Protein AF-A0A1C4IUQ1-F1 (afdb_monomer)

Secondary structure (DSSP, 8-state):
-PPTTPPP-TT---B---SSEEEE-SSTT-EEEE-SHHHHHHHHHHHHHHHHHH-TT--HHHHHHHHHHTSBPSSSPBP-HHHHHH--PPPTTS--------SS-------HHHHHHHHHHHHHHHHHHHHHHHHHHHHHHHHHHHHTT-PPPPPPP---

Structure (mmCIF, N/CA/C/O backbone):
data_AF-A0A1C4IUQ1-F1
#
_entry.id   AF-A0A1C4IUQ1-F1
#
loop_
_atom_site.group_PDB
_atom_site.id
_atom_site.type_symbol
_atom_site.label_atom_id
_atom_site.label_alt_id
_atom_site.label_comp_id
_atom_site.label_asym_id
_atom_site.label_entity_id
_atom_site.label_seq_id
_atom_site.pdbx_PDB_ins_code
_atom_site.Cartn_x
_atom_site.Cartn_y
_atom_site.Cartn_z
_atom_site.occupancy
_atom_site.B_iso_or_equiv
_atom_site.auth_seq_id
_atom_site.auth_comp_id
_atom_site.auth_asym_id
_atom_site.auth_atom_id
_atom_site.pdbx_PDB_model_num
ATOM 1 N N . ALA A 1 1 ? -8.962 1.484 -12.744 1.00 53.62 1 ALA A N 1
ATOM 2 C CA . ALA A 1 1 ? -8.993 0.187 -13.449 1.00 53.62 1 ALA A CA 1
ATOM 3 C C . ALA A 1 1 ? -7.579 -0.390 -13.491 1.00 53.62 1 ALA A C 1
ATOM 5 O O . ALA A 1 1 ? -6.633 0.387 -13.595 1.00 53.62 1 ALA A O 1
ATOM 6 N N . ARG A 1 2 ? -7.427 -1.715 -13.350 1.00 55.06 2 ARG A N 1
ATOM 7 C CA . ARG A 1 2 ? -6.126 -2.413 -13.401 1.00 55.06 2 ARG A CA 1
ATOM 8 C C . ARG A 1 2 ? -5.474 -2.226 -14.793 1.00 55.06 2 ARG A C 1
ATOM 10 O O . ARG A 1 2 ? -6.193 -2.359 -15.777 1.00 55.06 2 ARG A O 1
ATOM 17 N N . PRO A 1 3 ? -4.161 -1.932 -14.896 1.00 62.69 3 PRO A N 1
ATOM 18 C CA . PRO A 1 3 ? -3.481 -1.788 -16.187 1.00 62.69 3 PRO A CA 1
ATOM 19 C C . PRO A 1 3 ? -3.476 -3.086 -17.004 1.00 62.69 3 PRO A C 1
ATOM 21 O O . PRO A 1 3 ? -3.292 -4.171 -16.442 1.00 62.69 3 PRO A O 1
ATOM 24 N N . ASP A 1 4 ? -3.588 -2.966 -18.328 1.00 52.50 4 ASP A N 1
ATOM 25 C CA . ASP A 1 4 ? -3.447 -4.095 -19.250 1.00 52.50 4 ASP A CA 1
ATOM 26 C C . ASP A 1 4 ? -2.047 -4.723 -19.125 1.00 52.50 4 ASP A C 1
ATOM 28 O O . ASP A 1 4 ? -1.027 -4.039 -19.232 1.00 52.50 4 ASP A O 1
ATOM 32 N N . GLY A 1 5 ? -1.992 -6.036 -18.879 1.00 56.19 5 GLY A N 1
ATOM 33 C CA . GLY A 1 5 ? -0.741 -6.785 -18.706 1.00 56.19 5 GLY A CA 1
ATOM 34 C C . GLY A 1 5 ? -0.187 -6.826 -17.276 1.00 56.19 5 GLY A C 1
ATOM 35 O O . GLY A 1 5 ? 0.888 -7.387 -17.063 1.00 56.19 5 GLY A O 1
ATOM 36 N N . ALA A 1 6 ? -0.901 -6.278 -16.285 1.00 61.94 6 ALA A N 1
ATOM 37 C CA . ALA A 1 6 ? -0.573 -6.524 -14.883 1.00 61.94 6 ALA A CA 1
ATOM 38 C C . ALA A 1 6 ? -0.690 -8.026 -14.564 1.00 61.94 6 ALA A C 1
ATOM 40 O O . ALA A 1 6 ? -1.650 -8.680 -14.978 1.00 61.94 6 ALA A O 1
ATOM 41 N N . LEU A 1 7 ? 0.281 -8.571 -13.822 1.00 58.62 7 LEU A N 1
ATOM 42 C CA . LEU A 1 7 ? 0.249 -9.973 -13.404 1.00 58.62 7 LEU A CA 1
ATOM 43 C C . LEU A 1 7 ? -1.050 -10.262 -12.628 1.00 58.62 7 LEU A C 1
ATOM 45 O O . LEU A 1 7 ? -1.457 -9.436 -11.805 1.00 58.62 7 LEU A O 1
ATOM 49 N N . PRO A 1 8 ? -1.709 -11.409 -12.866 1.00 60.94 8 PRO A N 1
ATOM 50 C CA . PRO A 1 8 ? -2.849 -11.817 -12.060 1.00 60.94 8 PRO A CA 1
ATOM 51 C C . PRO A 1 8 ? -2.406 -12.001 -10.604 1.00 60.94 8 PRO A C 1
ATOM 53 O O . PRO A 1 8 ? -1.405 -12.655 -10.323 1.00 60.94 8 PRO A O 1
ATOM 56 N N . THR A 1 9 ? -3.160 -11.409 -9.680 1.00 65.00 9 THR A N 1
ATOM 57 C CA . THR A 1 9 ? -2.903 -11.442 -8.233 1.00 65.00 9 THR A CA 1
ATOM 58 C C . THR A 1 9 ? -4.073 -12.120 -7.510 1.00 65.00 9 THR A C 1
ATOM 60 O O . THR A 1 9 ? -4.794 -11.434 -6.784 1.00 65.00 9 THR A O 1
ATOM 63 N N . PRO A 1 10 ? -4.342 -13.417 -7.765 1.00 64.69 10 PRO A N 1
ATOM 64 C CA . PRO A 1 10 ? -5.502 -14.110 -7.197 1.00 64.69 10 PRO A CA 1
ATOM 65 C C . PRO A 1 10 ? -5.465 -14.175 -5.663 1.00 64.69 10 PRO A C 1
ATOM 67 O O . PRO A 1 10 ? -6.521 -14.205 -5.046 1.00 64.69 10 PRO A O 1
ATOM 70 N N . ASP A 1 11 ? -4.271 -14.097 -5.067 1.00 77.38 11 ASP A N 1
ATOM 71 C CA . ASP A 1 11 ? -4.047 -14.231 -3.622 1.00 77.38 11 ASP A CA 1
ATOM 72 C C . ASP A 1 11 ? -3.600 -12.916 -2.954 1.00 77.38 11 ASP A C 1
ATOM 74 O O . ASP A 1 11 ? -2.839 -12.935 -1.987 1.00 77.38 11 ASP A O 1
ATOM 78 N N . ILE A 1 12 ? -3.981 -11.752 -3.499 1.00 82.75 12 ILE A N 1
ATOM 79 C CA . ILE A 1 12 ? -3.650 -10.459 -2.878 1.00 82.75 12 ILE A CA 1
ATOM 80 C C . ILE A 1 12 ? -4.876 -9.841 -2.225 1.00 82.75 12 ILE A C 1
ATOM 82 O O . ILE A 1 12 ? -5.837 -9.473 -2.895 1.00 82.75 12 ILE A O 1
ATOM 86 N N . ASP A 1 13 ? -4.774 -9.659 -0.911 1.00 85.50 13 ASP A N 1
ATOM 87 C CA . ASP A 1 13 ? -5.832 -9.095 -0.073 1.00 85.50 13 ASP A CA 1
ATOM 88 C C . ASP A 1 13 ? -5.892 -7.560 -0.130 1.00 85.50 13 ASP A C 1
ATOM 90 O O . ASP A 1 13 ? -6.929 -6.963 0.163 1.00 85.50 13 ASP A O 1
ATOM 94 N N . LEU A 1 14 ? -4.771 -6.900 -0.457 1.00 87.62 14 LEU A N 1
ATOM 95 C CA . LEU A 1 14 ? -4.632 -5.447 -0.336 1.00 87.62 14 LEU A CA 1
ATOM 96 C C . LEU A 1 14 ? -3.542 -4.866 -1.249 1.00 87.62 14 LEU A C 1
ATOM 98 O O . LEU A 1 14 ? -2.433 -5.394 -1.338 1.00 87.62 14 LEU A O 1
ATOM 102 N N . ALA A 1 15 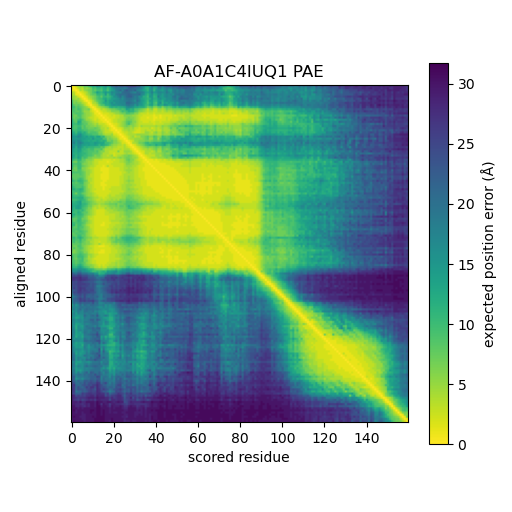? -3.830 -3.725 -1.874 1.00 91.62 15 ALA A N 1
ATOM 103 C CA . ALA A 1 15 ? -2.872 -2.908 -2.614 1.00 91.62 15 ALA A CA 1
ATOM 104 C C . ALA A 1 15 ? -2.385 -1.716 -1.780 1.00 91.62 15 ALA A C 1
ATOM 106 O O . ALA A 1 15 ? -3.146 -1.114 -1.029 1.00 91.62 15 ALA A O 1
ATOM 107 N N . ALA A 1 16 ? -1.129 -1.315 -1.969 1.00 91.62 16 ALA A N 1
ATOM 108 C CA . ALA A 1 16 ? -0.550 -0.127 -1.344 1.00 91.62 16 ALA A CA 1
ATOM 109 C C . ALA A 1 16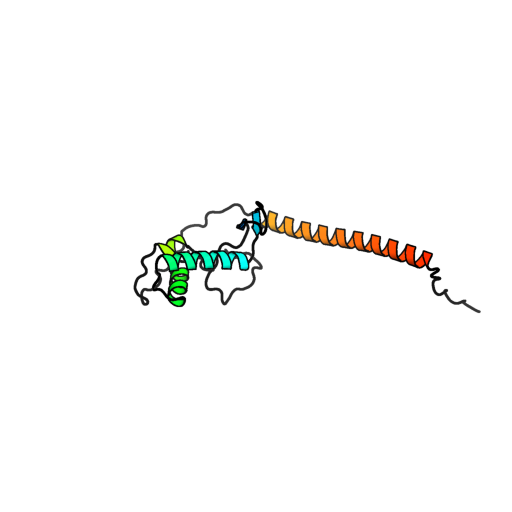 ? 0.305 0.662 -2.353 1.00 91.62 16 ALA A C 1
ATOM 111 O O . ALA A 1 16 ? 0.724 0.097 -3.370 1.00 91.62 16 ALA A O 1
ATOM 112 N N . PRO A 1 17 ? 0.589 1.955 -2.097 1.00 87.69 17 PRO A N 1
ATOM 113 C CA . PRO A 1 17 ? 1.455 2.759 -2.953 1.00 87.69 17 PRO A CA 1
ATOM 114 C C . PRO A 1 17 ? 2.835 2.118 -3.136 1.00 87.69 17 PRO A C 1
ATOM 116 O O . PRO A 1 17 ? 3.598 1.955 -2.186 1.00 87.69 17 PRO A O 1
ATOM 119 N N . GLY A 1 18 ? 3.152 1.763 -4.380 1.00 87.00 18 GLY A N 1
ATOM 120 C CA . GLY A 1 18 ? 4.398 1.087 -4.738 1.00 87.00 18 GLY A CA 1
ATOM 121 C C . GLY A 1 18 ? 5.067 1.644 -5.986 1.00 87.00 18 GLY A C 1
ATOM 122 O O . GLY A 1 18 ? 5.969 1.006 -6.500 1.00 87.00 18 GLY A O 1
ATOM 123 N N . ALA A 1 19 ? 4.649 2.791 -6.517 1.00 83.88 19 ALA A N 1
ATOM 124 C CA . ALA A 1 19 ? 5.263 3.408 -7.693 1.00 83.88 19 ALA A CA 1
ATOM 125 C C . ALA A 1 19 ? 5.574 4.880 -7.415 1.00 83.88 19 ALA A C 1
ATOM 127 O O . ALA A 1 19 ? 4.803 5.549 -6.730 1.00 83.88 19 ALA A O 1
ATOM 128 N N . GLY A 1 20 ? 6.709 5.367 -7.929 1.00 79.06 20 GLY A N 1
ATOM 129 C CA . GLY A 1 20 ? 7.121 6.766 -7.776 1.00 79.06 20 GLY A CA 1
ATOM 130 C C . GLY A 1 20 ? 7.328 7.202 -6.323 1.00 79.06 20 GLY A C 1
ATOM 131 O O . GLY A 1 20 ? 7.179 8.381 -6.010 1.00 79.06 20 GLY A O 1
ATOM 132 N N . VAL A 1 21 ? 7.638 6.267 -5.422 1.00 81.50 21 VAL A N 1
ATOM 133 C CA . VAL A 1 21 ? 7.775 6.563 -3.995 1.00 81.50 21 VAL A CA 1
ATOM 134 C C . VAL A 1 21 ? 9.150 7.151 -3.732 1.00 81.50 21 VAL 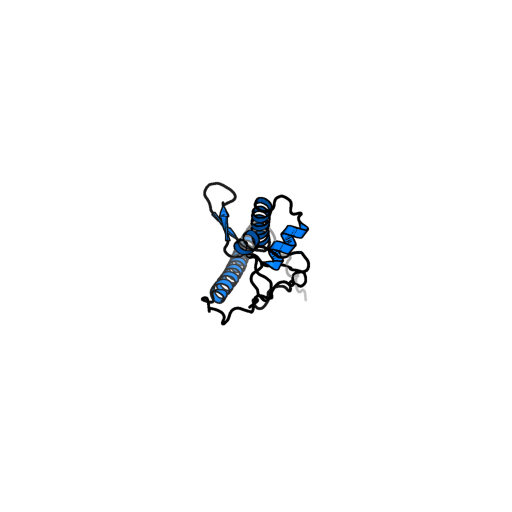A C 1
ATOM 136 O O . VAL A 1 21 ? 10.167 6.608 -4.169 1.00 81.50 21 VAL A O 1
ATOM 139 N N . VAL A 1 22 ? 9.171 8.250 -2.982 1.00 85.88 22 VAL A N 1
ATOM 140 C CA . VAL A 1 22 ? 10.395 8.922 -2.551 1.00 85.88 22 VAL A CA 1
ATOM 141 C C . VAL A 1 22 ? 10.699 8.539 -1.107 1.00 85.88 22 VAL A C 1
ATOM 143 O O . VAL A 1 22 ? 9.858 8.691 -0.225 1.00 85.88 22 VAL A O 1
ATOM 146 N N . SER A 1 23 ? 11.911 8.049 -0.863 1.00 81.69 23 SER A N 1
ATOM 147 C CA . SER A 1 23 ? 12.413 7.674 0.461 1.00 81.69 23 SER A CA 1
ATOM 148 C C . SER A 1 23 ? 13.823 8.226 0.696 1.00 81.69 23 SER A C 1
ATOM 150 O O . SER A 1 23 ? 14.443 8.806 -0.199 1.00 81.69 23 SER A O 1
ATOM 152 N N . GLY A 1 24 ? 14.349 8.055 1.908 1.00 83.44 24 GLY A N 1
ATOM 153 C CA . GLY A 1 24 ? 15.755 8.310 2.205 1.00 83.44 24 GLY A CA 1
ATOM 154 C C . GLY A 1 24 ? 16.657 7.387 1.385 1.00 83.44 24 GLY A C 1
ATOM 155 O O . GLY A 1 24 ? 16.432 6.179 1.310 1.00 83.44 24 GLY A O 1
ATOM 156 N N . GLY A 1 25 ? 17.675 7.958 0.744 1.00 79.62 25 GLY A N 1
ATOM 157 C CA . GLY A 1 25 ? 18.701 7.187 0.056 1.00 79.62 25 GLY A CA 1
ATOM 158 C C . GLY A 1 25 ? 19.509 6.335 1.044 1.00 79.62 25 GLY A C 1
ATOM 159 O O . GLY A 1 25 ? 19.647 6.704 2.210 1.00 79.62 25 GLY A O 1
ATOM 160 N N . PRO A 1 26 ? 20.101 5.215 0.597 1.00 75.06 26 PRO A N 1
ATOM 161 C CA . PRO A 1 26 ? 20.822 4.289 1.476 1.00 75.06 26 PRO A CA 1
ATOM 162 C C . PRO A 1 26 ? 22.046 4.914 2.164 1.00 75.06 26 PRO A C 1
ATOM 164 O O . PRO A 1 26 ? 22.540 4.373 3.152 1.00 75.06 26 PRO A O 1
ATOM 167 N N . ARG A 1 27 ? 22.571 6.030 1.639 1.00 76.06 27 ARG A N 1
ATOM 168 C CA . ARG A 1 27 ? 23.704 6.771 2.204 1.00 76.06 27 ARG A CA 1
ATOM 169 C C . ARG A 1 27 ? 23.546 8.279 1.997 1.00 76.06 27 ARG A C 1
ATOM 171 O O . ARG A 1 27 ? 23.074 8.728 0.954 1.00 76.06 27 ARG A O 1
ATOM 178 N N . GLY A 1 28 ? 24.048 9.053 2.960 1.00 81.94 28 GLY A N 1
ATOM 179 C CA . GLY A 1 28 ? 24.159 10.509 2.861 1.00 81.94 28 GLY A CA 1
ATOM 180 C C . GLY A 1 28 ? 22.812 11.235 2.913 1.00 81.94 28 GLY A C 1
ATOM 181 O O . GLY A 1 28 ? 21.908 10.836 3.638 1.00 81.94 28 GLY A O 1
ATOM 182 N N . LYS A 1 29 ? 22.705 12.340 2.169 1.00 83.31 29 LYS A N 1
ATOM 183 C CA . LYS A 1 29 ? 21.505 13.196 2.087 1.00 83.31 29 LYS A CA 1
ATOM 184 C C . LYS A 1 29 ? 20.674 12.945 0.820 1.00 83.31 29 LYS A C 1
ATOM 186 O O . LYS A 1 29 ? 19.832 13.762 0.474 1.00 83.31 29 LYS A O 1
ATOM 191 N N . GLY A 1 30 ? 20.958 11.862 0.095 1.00 83.81 30 GLY A N 1
ATOM 192 C CA . GLY A 1 30 ? 20.261 11.536 -1.148 1.00 83.81 30 GLY A CA 1
ATOM 193 C C . GLY A 1 30 ? 18.840 11.029 -0.908 1.00 83.81 30 GLY A C 1
ATOM 194 O O . GLY A 1 30 ? 18.516 10.557 0.182 1.00 83.81 30 GLY A O 1
ATOM 195 N N . HIS A 1 31 ? 18.021 11.075 -1.957 1.00 83.44 31 HIS A N 1
ATOM 196 C CA . HIS A 1 31 ? 16.689 10.476 -1.983 1.00 83.44 31 HIS A CA 1
ATOM 197 C C . HIS A 1 31 ? 16.67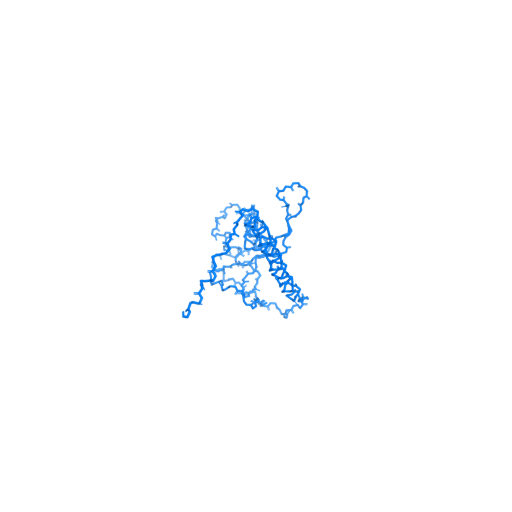1 9.265 -2.912 1.00 83.44 31 HIS A C 1
ATOM 199 O O . HIS A 1 31 ? 17.306 9.258 -3.965 1.00 83.44 31 HIS A O 1
ATOM 205 N N . TYR A 1 32 ? 15.942 8.234 -2.509 1.00 79.12 32 TYR A N 1
ATOM 206 C CA . TYR A 1 32 ? 15.637 7.078 -3.331 1.00 79.12 32 TYR A CA 1
ATOM 207 C C . TYR A 1 32 ? 14.271 7.293 -3.976 1.00 79.12 32 TYR A C 1
ATOM 209 O O . TYR A 1 32 ? 13.288 7.455 -3.259 1.00 79.12 32 TYR A O 1
ATOM 217 N N . LEU A 1 33 ? 14.217 7.298 -5.308 1.00 83.50 33 LEU A N 1
ATOM 218 C CA . LEU A 1 33 ? 12.966 7.198 -6.053 1.00 83.50 33 LEU A CA 1
ATOM 219 C C . LEU A 1 33 ? 12.838 5.756 -6.532 1.00 83.50 33 LEU A C 1
ATOM 221 O O . LEU A 1 33 ? 13.658 5.281 -7.318 1.00 83.50 33 LEU A O 1
ATOM 225 N N . GLY A 1 34 ? 11.850 5.051 -5.999 1.00 78.12 34 GLY A N 1
ATOM 226 C CA . GLY A 1 34 ? 11.706 3.620 -6.199 1.00 78.12 34 GLY A CA 1
ATOM 227 C C . GLY A 1 34 ? 10.275 3.180 -6.415 1.00 78.12 34 GLY A C 1
ATOM 228 O O . GLY A 1 34 ? 9.314 3.933 -6.243 1.00 78.12 34 GLY A O 1
ATOM 229 N N . GLY A 1 35 ? 10.148 1.915 -6.784 1.00 85.31 35 GLY A N 1
ATOM 230 C CA . GLY A 1 35 ? 8.863 1.264 -6.915 1.00 85.31 35 GLY A CA 1
ATOM 231 C C . GLY A 1 35 ? 8.980 -0.251 -6.853 1.00 85.31 35 GLY A C 1
ATOM 232 O O . GLY A 1 35 ? 10.070 -0.806 -6.723 1.00 85.31 35 GLY A O 1
ATOM 233 N N . GLY A 1 36 ? 7.835 -0.911 -6.945 1.00 85.94 36 GLY A N 1
ATOM 234 C CA . GLY A 1 36 ? 7.674 -2.349 -6.845 1.00 85.94 36 GLY A CA 1
ATOM 235 C C . GLY A 1 36 ? 7.027 -2.798 -5.538 1.00 85.94 36 GLY A C 1
ATOM 236 O O . GLY A 1 36 ? 6.749 -2.017 -4.624 1.00 85.94 36 GLY A O 1
ATOM 237 N N . VAL A 1 37 ? 6.813 -4.111 -5.460 1.00 88.06 37 VAL A N 1
ATOM 238 C CA . VAL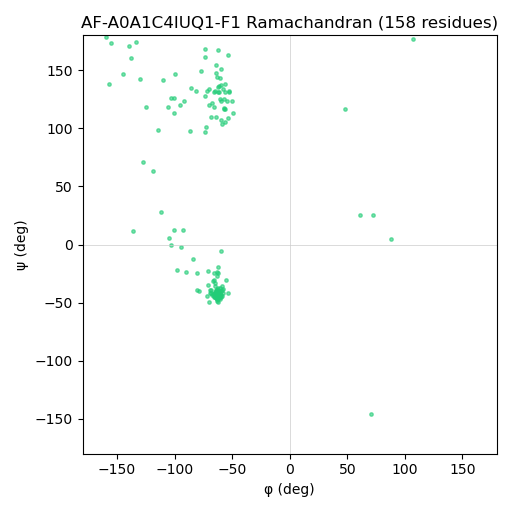 A 1 37 ? 6.117 -4.771 -4.348 1.00 88.06 37 VAL A CA 1
ATOM 239 C C . VAL A 1 37 ? 6.796 -4.532 -3.003 1.00 88.06 37 VAL A C 1
ATOM 241 O O . VAL A 1 37 ? 6.107 -4.311 -2.023 1.00 88.06 37 VAL A O 1
ATOM 244 N N . ALA A 1 38 ? 8.130 -4.471 -2.952 1.00 88.44 38 ALA A N 1
ATOM 245 C CA . ALA A 1 38 ? 8.859 -4.222 -1.708 1.00 88.44 38 ALA A CA 1
ATOM 246 C C . ALA A 1 38 ? 8.506 -2.861 -1.082 1.00 88.44 38 ALA A C 1
ATOM 248 O O . ALA A 1 38 ? 8.383 -2.748 0.136 1.00 88.44 38 ALA A O 1
ATOM 249 N N . VAL A 1 39 ? 8.304 -1.838 -1.917 1.00 90.12 39 VAL A N 1
ATOM 250 C CA . VAL A 1 39 ? 7.918 -0.494 -1.474 1.00 90.12 39 VAL A CA 1
ATOM 251 C C . VAL A 1 39 ? 6.470 -0.485 -0.984 1.00 90.12 39 VAL A C 1
ATOM 253 O O . VAL A 1 39 ? 6.196 0.049 0.090 1.00 90.12 39 VAL A O 1
ATOM 256 N N . ALA A 1 40 ? 5.564 -1.138 -1.718 1.00 91.56 40 ALA A N 1
ATOM 257 C CA . ALA A 1 40 ? 4.174 -1.305 -1.296 1.00 91.56 40 ALA A CA 1
ATOM 258 C C . ALA A 1 40 ? 4.073 -2.061 0.043 1.00 91.56 40 ALA A C 1
ATOM 260 O O . ALA A 1 40 ? 3.362 -1.628 0.949 1.00 91.56 40 ALA A O 1
ATOM 261 N N . THR A 1 41 ? 4.846 -3.138 0.211 1.00 92.75 41 THR A N 1
ATOM 262 C CA . THR A 1 41 ? 4.927 -3.903 1.462 1.00 92.75 41 THR A CA 1
ATOM 263 C C . THR A 1 41 ? 5.474 -3.055 2.606 1.00 92.75 41 THR A C 1
ATOM 265 O O . THR A 1 41 ? 4.938 -3.112 3.709 1.00 92.75 41 THR A O 1
ATOM 268 N N . ALA A 1 42 ? 6.503 -2.235 2.364 1.00 92.38 42 ALA A N 1
ATOM 269 C CA . ALA A 1 42 ? 7.036 -1.327 3.379 1.00 92.38 42 ALA A CA 1
ATOM 270 C C . ALA A 1 42 ? 5.989 -0.294 3.828 1.00 92.38 42 ALA A C 1
ATOM 272 O O . ALA A 1 42 ? 5.850 -0.041 5.025 1.00 92.38 42 ALA A O 1
ATOM 273 N N . TYR A 1 43 ? 5.212 0.256 2.891 1.00 93.62 43 TYR A N 1
ATOM 274 C CA . TYR A 1 43 ? 4.114 1.168 3.209 1.00 93.62 43 TYR A CA 1
ATOM 275 C C . TYR A 1 43 ? 3.025 0.473 4.045 1.00 93.62 43 TYR A C 1
ATOM 277 O O . TYR A 1 43 ? 2.614 0.995 5.082 1.00 93.62 43 TYR A O 1
ATOM 285 N N . ALA A 1 44 ? 2.609 -0.736 3.654 1.00 95.31 44 ALA A N 1
ATOM 286 C CA . ALA A 1 44 ? 1.634 -1.527 4.406 1.00 95.31 44 ALA A CA 1
ATOM 287 C C . ALA A 1 44 ? 2.129 -1.892 5.816 1.00 95.31 44 ALA A C 1
ATOM 289 O O . ALA A 1 44 ? 1.371 -1.793 6.780 1.00 95.31 44 ALA A O 1
ATOM 290 N N . ALA A 1 45 ? 3.411 -2.238 5.964 1.00 95.56 45 ALA A N 1
ATOM 291 C CA . ALA A 1 45 ? 4.028 -2.495 7.263 1.00 95.56 45 ALA A CA 1
ATOM 292 C C . ALA A 1 45 ? 4.035 -1.242 8.158 1.00 95.56 45 ALA A C 1
ATOM 294 O O . ALA A 1 45 ? 3.759 -1.339 9.353 1.00 95.56 45 ALA A O 1
ATOM 295 N N . GLY A 1 46 ? 4.292 -0.061 7.585 1.00 95.25 46 GLY A N 1
ATOM 296 C CA . GLY A 1 46 ? 4.194 1.215 8.298 1.00 95.25 46 GLY A CA 1
ATOM 297 C C . GLY A 1 46 ? 2.773 1.510 8.787 1.00 95.25 46 GLY A C 1
ATOM 298 O O . GLY A 1 46 ? 2.585 1.887 9.943 1.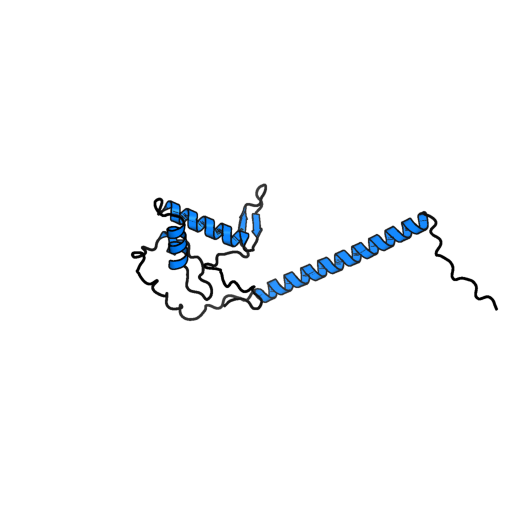00 95.25 46 GLY A O 1
ATOM 299 N N . ALA A 1 47 ? 1.763 1.268 7.947 1.00 96.75 47 ALA A N 1
ATOM 300 C CA . ALA A 1 47 ? 0.361 1.408 8.340 1.00 96.75 47 ALA A CA 1
ATOM 301 C C . ALA A 1 47 ? -0.026 0.417 9.453 1.00 96.75 47 ALA A C 1
ATOM 303 O O . ALA A 1 47 ? -0.641 0.812 10.442 1.00 96.75 47 ALA A O 1
ATOM 304 N N . ALA A 1 48 ? 0.396 -0.847 9.349 1.00 97.06 48 ALA A N 1
ATOM 305 C CA . ALA A 1 48 ? 0.189 -1.852 10.392 1.00 97.06 48 ALA A CA 1
ATOM 306 C C . ALA A 1 48 ? 0.834 -1.439 11.727 1.00 97.06 48 ALA A C 1
ATOM 308 O O . ALA A 1 48 ? 0.232 -1.614 12.787 1.00 97.06 48 ALA A O 1
ATOM 309 N N . ALA A 1 49 ? 2.035 -0.854 11.687 1.00 97.06 49 ALA A N 1
ATOM 310 C CA . ALA A 1 49 ? 2.707 -0.332 12.873 1.00 97.06 49 ALA A CA 1
ATOM 311 C C . ALA A 1 49 ? 1.940 0.842 13.504 1.00 97.06 49 ALA A C 1
ATOM 313 O O . ALA A 1 49 ? 1.793 0.877 14.724 1.00 97.06 49 ALA A O 1
ATOM 314 N N . ALA A 1 50 ? 1.406 1.762 12.694 1.00 96.94 50 ALA A N 1
ATOM 315 C CA . ALA A 1 50 ? 0.578 2.867 13.180 1.00 96.94 50 ALA A CA 1
ATOM 316 C C . ALA A 1 50 ? -0.722 2.369 13.834 1.00 96.94 50 ALA A C 1
ATOM 318 O O . ALA A 1 50 ? -1.080 2.826 14.916 1.00 96.94 50 ALA A O 1
ATOM 319 N N . VAL A 1 51 ? -1.385 1.380 13.228 1.00 96.19 51 VAL A N 1
ATOM 320 C CA . VAL A 1 51 ? -2.570 0.728 13.807 1.00 96.19 51 VAL A CA 1
ATOM 321 C C . VAL A 1 51 ? -2.232 0.038 15.126 1.00 96.19 51 VAL A C 1
ATOM 323 O O . VAL A 1 51 ? -2.961 0.192 16.099 1.00 96.19 51 VAL A O 1
ATOM 326 N N . ARG A 1 52 ? -1.111 -0.687 15.196 1.00 95.94 52 ARG A N 1
ATOM 327 C CA . ARG A 1 52 ? -0.672 -1.340 16.436 1.00 95.94 52 ARG A CA 1
ATOM 328 C C . ARG A 1 52 ? -0.325 -0.335 17.533 1.00 95.94 52 ARG A C 1
ATOM 330 O O . ARG A 1 52 ? -0.540 -0.620 18.703 1.00 95.94 52 ARG A O 1
ATOM 337 N N . ALA A 1 53 ? 0.200 0.835 17.175 1.00 96.38 53 ALA A N 1
ATOM 338 C CA . ALA A 1 53 ? 0.465 1.897 18.139 1.00 96.38 53 ALA A CA 1
ATOM 339 C C . ALA A 1 53 ? -0.829 2.460 18.754 1.00 96.38 53 ALA A C 1
ATOM 341 O O . ALA A 1 53 ? -0.813 2.872 19.911 1.00 96.38 53 ALA A O 1
ATOM 342 N N . THR A 1 54 ? -1.942 2.457 18.012 1.00 94.94 54 THR A N 1
ATOM 343 C CA . THR A 1 54 ? -3.253 2.895 18.521 1.00 94.94 54 THR A CA 1
ATOM 344 C C . THR A 1 54 ? -4.078 1.769 19.147 1.00 94.94 54 THR A C 1
ATOM 346 O O . THR A 1 54 ? -4.914 2.042 20.002 1.00 94.94 54 THR A O 1
ATOM 349 N N . HIS A 1 55 ? -3.815 0.516 18.772 1.00 91.81 55 HIS A N 1
ATOM 350 C CA . HIS A 1 55 ? -4.478 -0.690 19.272 1.00 91.81 55 HIS A CA 1
ATOM 351 C C . HIS A 1 55 ? -3.424 -1.703 19.765 1.00 91.81 55 HIS A C 1
ATOM 353 O O . HIS A 1 55 ? -3.180 -2.714 19.103 1.00 91.81 55 HIS A O 1
ATOM 359 N N . PRO A 1 56 ? -2.746 -1.441 20.899 1.00 93.94 56 PRO A N 1
ATOM 360 C CA . PRO A 1 56 ? -1.595 -2.236 21.340 1.00 93.94 56 PRO A CA 1
ATOM 361 C C . PRO A 1 56 ? -1.940 -3.687 21.703 1.00 93.94 56 PRO A C 1
ATOM 363 O O . PRO A 1 56 ? -1.070 -4.555 21.604 1.00 93.94 56 PRO A O 1
ATOM 366 N N . ASP A 1 57 ? -3.196 -3.943 22.075 1.00 93.25 57 ASP A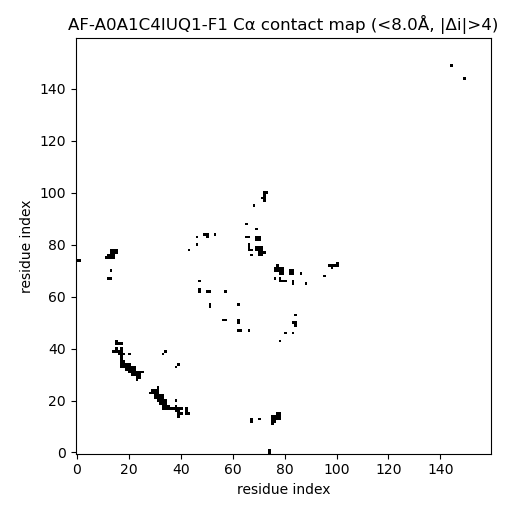 N 1
ATOM 367 C CA . ASP A 1 57 ? -3.698 -5.265 22.464 1.00 93.25 57 ASP A CA 1
ATOM 368 C C . ASP A 1 57 ? -4.120 -6.130 21.261 1.00 93.25 57 ASP A C 1
ATOM 370 O O . ASP A 1 57 ? -4.321 -7.340 21.399 1.00 93.25 57 ASP A O 1
ATOM 374 N N . ASP A 1 58 ? -4.236 -5.540 20.065 1.00 92.00 58 ASP A N 1
ATOM 375 C CA . ASP A 1 58 ? -4.621 -6.269 18.858 1.00 92.00 58 ASP A CA 1
ATOM 376 C C . ASP A 1 58 ? -3.467 -7.153 18.352 1.00 92.00 58 ASP A C 1
ATOM 378 O O . ASP A 1 58 ? -2.342 -6.711 18.095 1.00 92.00 58 ASP A O 1
ATOM 382 N N . GLY A 1 59 ? -3.766 -8.437 18.140 1.00 92.62 59 GLY A N 1
ATOM 383 C CA . GLY A 1 59 ? -2.863 -9.369 17.468 1.00 92.62 59 GLY A CA 1
ATOM 384 C C . GLY A 1 59 ? -2.778 -9.131 15.954 1.00 92.62 59 GLY A C 1
ATOM 385 O O . GLY A 1 59 ? -3.617 -8.458 15.356 1.00 92.62 59 GLY A O 1
ATOM 386 N N . ALA A 1 60 ? -1.801 -9.764 15.295 1.00 93.75 60 ALA A N 1
ATOM 387 C CA . ALA A 1 60 ? -1.556 -9.591 13.857 1.00 93.75 60 ALA A CA 1
ATOM 388 C C . ALA A 1 60 ? -2.804 -9.835 12.984 1.00 93.75 60 ALA A C 1
ATOM 390 O O . ALA A 1 60 ? -3.087 -9.050 12.086 1.00 93.75 60 ALA A O 1
ATOM 391 N N . ALA A 1 61 ? -3.597 -10.870 13.284 1.00 93.12 61 ALA A N 1
ATOM 392 C CA . ALA A 1 61 ? -4.823 -11.168 12.540 1.00 93.12 61 ALA A CA 1
ATOM 393 C C . ALA A 1 61 ? -5.893 -10.067 12.675 1.00 93.12 61 ALA A C 1
ATOM 395 O O . ALA A 1 61 ? -6.606 -9.773 11.716 1.00 93.12 61 ALA A O 1
ATOM 396 N N . ALA A 1 62 ? -5.998 -9.435 13.849 1.00 92.88 62 ALA A N 1
ATOM 397 C CA . ALA A 1 62 ? -6.917 -8.322 14.067 1.00 92.88 62 ALA A CA 1
ATOM 398 C C . ALA A 1 62 ? -6.468 -7.074 13.295 1.00 92.88 62 ALA A C 1
ATOM 400 O O . ALA A 1 62 ? -7.301 -6.421 12.666 1.00 92.88 62 ALA A O 1
ATOM 401 N N . ILE A 1 63 ? -5.157 -6.811 13.255 1.00 94.69 63 ILE A N 1
ATOM 402 C CA . ILE A 1 63 ? -4.568 -5.725 12.462 1.00 94.69 63 ILE A CA 1
ATOM 403 C C . ILE A 1 63 ? -4.815 -5.956 10.967 1.00 94.69 63 ILE A C 1
ATOM 405 O O . ILE A 1 63 ? -5.313 -5.058 10.294 1.00 94.69 63 ILE A O 1
ATOM 409 N N . THR A 1 64 ? -4.548 -7.156 10.442 1.00 93.44 64 THR A N 1
ATOM 410 C CA . THR A 1 64 ? -4.806 -7.481 9.027 1.00 93.44 64 THR A CA 1
ATOM 411 C C . THR A 1 64 ? -6.280 -7.311 8.667 1.00 93.44 64 THR A C 1
ATOM 413 O O . THR A 1 64 ? -6.602 -6.701 7.647 1.00 93.44 64 THR A O 1
ATOM 416 N N . ARG A 1 65 ? -7.193 -7.789 9.524 1.00 92.06 65 ARG A N 1
ATOM 417 C CA . ARG A 1 65 ? -8.639 -7.605 9.333 1.00 92.06 65 ARG A CA 1
ATOM 418 C C . ARG A 1 65 ? -9.016 -6.127 9.315 1.00 92.06 65 ARG A C 1
ATOM 420 O O . ARG A 1 65 ? -9.815 -5.717 8.487 1.00 92.06 65 ARG A O 1
ATOM 427 N N . ARG A 1 66 ? -8.448 -5.322 10.213 1.00 93.00 66 ARG A N 1
ATOM 428 C CA . ARG A 1 66 ? -8.694 -3.879 10.260 1.00 93.00 66 ARG A CA 1
ATOM 429 C C . ARG A 1 66 ? -8.217 -3.200 8.976 1.00 93.00 66 ARG A C 1
ATOM 431 O O . ARG A 1 66 ? -9.013 -2.515 8.355 1.00 93.00 66 ARG A O 1
ATOM 438 N N . LEU A 1 67 ? -6.985 -3.460 8.529 1.00 94.25 67 LEU A N 1
ATOM 439 C CA . LEU A 1 67 ? -6.434 -2.874 7.297 1.00 94.25 67 LEU A CA 1
ATOM 440 C C . LEU A 1 67 ? -7.260 -3.213 6.047 1.00 94.25 67 LEU A C 1
ATOM 442 O O . LEU A 1 67 ? -7.430 -2.364 5.178 1.00 94.25 67 LEU A O 1
ATOM 446 N N . THR A 1 68 ? -7.762 -4.446 5.953 1.00 92.69 68 THR A N 1
ATOM 447 C CA . THR A 1 68 ? -8.561 -4.908 4.806 1.00 92.69 68 THR A CA 1
ATOM 448 C C . THR A 1 68 ? -10.005 -4.415 4.867 1.00 92.69 68 THR A C 1
ATOM 450 O O . THR A 1 68 ? -10.543 -3.984 3.852 1.00 92.69 68 THR A O 1
ATOM 453 N N . ALA A 1 69 ? -10.626 -4.404 6.048 1.00 91.69 69 ALA A N 1
ATOM 454 C CA . ALA A 1 69 ? -12.008 -3.957 6.223 1.00 91.69 69 ALA A CA 1
ATOM 455 C C . ALA A 1 69 ? -12.190 -2.439 6.063 1.00 91.69 69 ALA A C 1
ATOM 457 O O . ALA A 1 69 ? -13.297 -1.987 5.785 1.00 91.69 69 ALA A O 1
ATOM 458 N N . THR A 1 70 ? -11.126 -1.655 6.245 1.00 92.56 70 THR A N 1
ATOM 459 C CA . THR A 1 70 ? -11.150 -0.188 6.114 1.00 92.56 70 THR A CA 1
ATOM 460 C C . THR A 1 70 ? -10.502 0.294 4.824 1.00 92.56 70 THR A C 1
ATOM 462 O O . THR A 1 70 ? -10.282 1.492 4.666 1.00 92.56 70 THR A O 1
ATOM 465 N N . ALA A 1 71 ? -10.117 -0.625 3.940 1.00 91.94 71 ALA A N 1
ATOM 466 C CA . ALA A 1 71 ? -9.514 -0.290 2.665 1.00 91.94 71 ALA A CA 1
ATOM 467 C C . ALA A 1 71 ? -10.507 0.473 1.781 1.00 91.94 71 ALA A C 1
ATOM 469 O O . ALA A 1 71 ? -11.715 0.231 1.805 1.00 91.94 71 ALA A O 1
ATOM 470 N N . TYR A 1 72 ? -9.980 1.370 0.956 1.00 86.25 72 TYR A N 1
ATOM 471 C CA . TYR A 1 72 ? -10.776 2.055 -0.043 1.00 86.25 72 TYR A CA 1
ATOM 472 C C . TYR A 1 72 ? -11.292 1.045 -1.088 1.00 86.25 72 TYR A C 1
ATOM 474 O O . TYR A 1 72 ? -10.503 0.232 -1.594 1.00 86.25 72 TYR A O 1
ATOM 482 N N . PRO A 1 73 ? -12.595 1.073 -1.429 1.00 83.25 73 PRO A N 1
ATOM 483 C CA . PRO A 1 73 ? -13.196 0.115 -2.350 1.00 83.25 73 PRO A CA 1
ATOM 484 C C . PRO A 1 73 ? -12.652 0.295 -3.775 1.00 83.25 73 PRO A C 1
ATOM 486 O O . PRO A 1 73 ? -12.791 1.348 -4.396 1.00 83.25 73 PRO A O 1
ATOM 489 N N . ALA A 1 74 ? -12.066 -0.765 -4.322 1.00 80.19 74 ALA A N 1
ATOM 490 C CA . ALA A 1 74 ? -11.600 -0.856 -5.704 1.00 80.19 74 ALA A CA 1
ATOM 491 C C . ALA A 1 74 ? -11.568 -2.333 -6.142 1.00 80.19 74 ALA A C 1
ATOM 493 O O . ALA A 1 74 ? -11.781 -3.221 -5.319 1.00 80.19 74 ALA A O 1
ATOM 494 N N . ASP A 1 75 ? -11.287 -2.609 -7.423 1.00 78.06 75 ASP A N 1
ATOM 495 C CA . ASP A 1 75 ? -11.174 -3.990 -7.941 1.00 78.06 75 ASP A CA 1
ATOM 496 C C . ASP A 1 75 ? -10.143 -4.831 -7.163 1.00 78.06 75 ASP A C 1
ATOM 498 O O . ASP A 1 75 ? -10.275 -6.047 -7.052 1.00 78.06 75 ASP A O 1
ATOM 502 N N . LEU A 1 76 ? -9.111 -4.170 -6.633 1.00 83.06 76 LEU A N 1
ATOM 503 C CA . LEU A 1 76 ? -8.219 -4.676 -5.597 1.00 83.06 76 LEU A CA 1
ATOM 504 C C . LEU A 1 76 ? -8.258 -3.645 -4.456 1.00 83.06 76 LEU A C 1
ATOM 506 O O . LEU A 1 76 ? -7.897 -2.496 -4.728 1.00 83.06 76 LEU A O 1
ATOM 510 N N . PRO A 1 77 ? -8.706 -3.996 -3.234 1.00 87.50 77 PRO A N 1
ATOM 511 C CA . PRO A 1 77 ? -8.857 -3.034 -2.144 1.00 87.50 77 PRO A CA 1
ATOM 512 C C . PRO A 1 77 ? -7.572 -2.237 -1.916 1.00 87.50 77 PRO A C 1
ATOM 514 O O . PRO A 1 77 ? -6.484 -2.814 -1.870 1.00 87.50 77 PRO A O 1
ATOM 517 N N . GLN A 1 78 ? -7.679 -0.913 -1.803 1.00 90.50 78 GLN A N 1
ATOM 518 C CA . GLN A 1 78 ? -6.515 -0.041 -1.659 1.00 90.50 78 GLN A CA 1
ATOM 519 C C . GLN A 1 78 ? -6.370 0.403 -0.205 1.00 90.50 78 GLN A C 1
ATOM 521 O O . GLN A 1 78 ? -7.304 0.932 0.388 1.00 90.50 78 GLN A O 1
ATOM 526 N N . LEU A 1 79 ? -5.194 0.185 0.376 1.00 93.31 79 LEU A N 1
ATOM 527 C CA . LEU A 1 79 ? -4.893 0.526 1.759 1.00 93.31 79 LEU A CA 1
ATOM 528 C C . LEU A 1 79 ? -5.193 2.002 2.051 1.00 93.31 79 LEU A C 1
ATOM 530 O O . LEU A 1 79 ? -4.600 2.895 1.444 1.00 93.31 79 LEU A O 1
ATOM 534 N N . ASP A 1 80 ? -6.043 2.227 3.050 1.00 93.94 80 ASP A N 1
ATOM 535 C CA . ASP A 1 80 ? -6.313 3.532 3.645 1.00 93.94 80 ASP A CA 1
ATOM 536 C C . ASP A 1 80 ? -5.830 3.521 5.102 1.00 93.94 80 ASP A C 1
ATOM 538 O O . ASP A 1 80 ? -6.486 2.999 6.007 1.00 93.94 80 ASP A O 1
ATOM 542 N N . ALA A 1 81 ? -4.634 4.071 5.327 1.00 93.44 81 ALA A N 1
ATOM 543 C CA . ALA A 1 81 ? -4.027 4.125 6.655 1.00 93.44 81 ALA A CA 1
ATOM 544 C C . ALA A 1 81 ? -4.806 5.035 7.618 1.00 93.44 81 ALA A C 1
ATOM 546 O O . ALA A 1 81 ? -4.838 4.775 8.820 1.00 93.44 81 ALA A O 1
ATOM 547 N N . TYR A 1 82 ? -5.444 6.089 7.101 1.00 92.50 82 TYR A N 1
ATOM 548 C CA . TYR A 1 82 ? -6.230 7.004 7.917 1.00 92.50 82 TYR A CA 1
ATOM 549 C C . TYR A 1 82 ? -7.498 6.309 8.410 1.00 92.50 82 TYR A C 1
ATOM 551 O O . TYR A 1 82 ? -7.758 6.293 9.616 1.00 92.50 82 TYR A O 1
ATOM 559 N N . ALA A 1 83 ? -8.244 5.669 7.506 1.00 91.19 83 ALA A N 1
ATOM 560 C CA . ALA A 1 83 ? -9.420 4.891 7.869 1.00 91.19 83 ALA A CA 1
ATOM 561 C C . ALA A 1 83 ? -9.049 3.734 8.806 1.00 91.19 83 ALA A C 1
ATOM 563 O O . ALA A 1 83 ? -9.711 3.544 9.823 1.00 91.19 83 ALA A O 1
ATOM 564 N N . ALA A 1 84 ? -7.950 3.016 8.555 1.00 93.44 84 ALA A N 1
ATOM 565 C CA . ALA A 1 84 ? -7.517 1.917 9.421 1.00 93.44 84 ALA A CA 1
ATOM 566 C C . ALA A 1 84 ? -7.281 2.347 10.876 1.00 93.44 84 ALA A C 1
ATOM 568 O O . ALA A 1 84 ? -7.615 1.609 11.805 1.00 93.44 84 ALA A O 1
ATOM 569 N N . VAL A 1 85 ? -6.727 3.545 11.078 1.00 94.06 85 VAL A N 1
ATOM 570 C CA . VAL A 1 85 ? -6.434 4.088 12.410 1.00 94.06 85 VAL A CA 1
ATOM 571 C C . VAL A 1 85 ? -7.669 4.693 13.079 1.00 94.06 85 VAL A C 1
ATOM 573 O O . VAL A 1 85 ? -7.826 4.550 14.288 1.00 94.06 85 VAL A O 1
ATOM 576 N N . THR A 1 86 ? -8.524 5.382 12.323 1.00 91.94 86 THR A N 1
ATOM 577 C CA . THR A 1 86 ? -9.591 6.232 12.886 1.00 91.94 86 THR A CA 1
ATOM 578 C C . THR A 1 86 ? -10.959 5.564 12.937 1.00 91.94 86 THR A C 1
ATOM 580 O O . THR A 1 86 ? -11.810 5.973 13.728 1.00 91.94 86 THR A O 1
ATOM 583 N N . THR A 1 87 ? -11.197 4.539 12.117 1.00 89.25 87 THR A N 1
ATOM 584 C CA . THR A 1 87 ? -12.498 3.869 12.082 1.00 89.25 87 THR A CA 1
ATOM 585 C C . THR A 1 87 ? -12.729 3.034 13.336 1.00 89.25 87 THR A C 1
ATOM 587 O O . THR A 1 87 ? -11.912 2.209 13.764 1.00 89.25 87 THR A O 1
ATOM 590 N N . VAL A 1 88 ? -13.915 3.211 13.907 1.00 84.06 88 VAL A N 1
ATOM 591 C CA . VAL A 1 88 ? -14.435 2.337 14.952 1.00 84.06 88 VAL A CA 1
ATOM 592 C C . VAL A 1 88 ? -15.132 1.173 14.256 1.00 84.06 88 VAL A C 1
ATOM 594 O O . VAL A 1 88 ? -16.267 1.298 13.801 1.00 84.06 88 VAL A O 1
ATOM 597 N N . LEU A 1 89 ? -14.433 0.046 14.122 1.00 76.56 89 LEU A N 1
ATOM 598 C CA . LEU A 1 89 ? -15.046 -1.179 13.620 1.00 76.56 89 LEU A CA 1
ATOM 599 C C . LEU A 1 89 ? -16.029 -1.736 14.655 1.00 76.56 89 LEU A C 1
ATOM 601 O O . LEU A 1 89 ? -15.703 -1.858 15.836 1.00 76.56 89 LEU A O 1
ATOM 605 N N . GLY A 1 90 ? -17.217 -2.123 14.188 1.00 62.97 90 GLY A N 1
ATOM 606 C CA . GLY A 1 90 ? -18.111 -2.986 14.955 1.00 62.97 90 GLY A CA 1
ATOM 607 C C . GLY A 1 90 ? -17.472 -4.355 15.224 1.00 62.97 90 GLY A C 1
ATOM 608 O O . GLY A 1 90 ? -16.453 -4.713 14.629 1.00 62.97 90 GLY A O 1
ATOM 609 N N . GLY A 1 91 ? -18.068 -5.133 16.133 1.00 56.44 91 GLY A N 1
ATOM 610 C CA . GLY A 1 91 ? -17.589 -6.479 16.464 1.00 56.44 91 GLY A CA 1
ATOM 611 C C . GLY A 1 91 ? -17.437 -7.394 15.232 1.00 56.44 91 GLY A C 1
ATOM 612 O O . GLY A 1 91 ? -18.015 -7.117 14.183 1.00 56.44 91 GLY A O 1
ATOM 613 N N . PRO A 1 92 ? -16.702 -8.515 15.348 1.00 53.75 92 PRO A N 1
ATOM 614 C CA . PRO A 1 92 ? -16.230 -9.346 14.227 1.00 53.75 92 PRO A CA 1
ATOM 615 C C . PRO A 1 92 ? -17.312 -9.947 13.303 1.00 53.75 92 PRO A C 1
ATOM 617 O O . PRO A 1 92 ? -16.963 -10.557 12.298 1.00 53.75 92 PRO A O 1
ATOM 620 N N . ALA A 1 93 ? -18.597 -9.778 13.624 1.00 44.88 93 ALA A N 1
ATOM 621 C CA . ALA A 1 93 ? -19.742 -10.211 12.823 1.00 44.88 93 ALA A CA 1
ATOM 622 C C . ALA A 1 93 ? -20.435 -9.068 12.051 1.00 44.88 93 ALA A C 1
ATOM 624 O O . ALA A 1 93 ? -21.422 -9.317 11.361 1.00 44.88 93 ALA A O 1
ATOM 625 N N . ALA A 1 94 ? -19.966 -7.821 12.170 1.00 47.53 94 ALA A N 1
ATOM 626 C CA . ALA A 1 94 ? -20.518 -6.720 11.394 1.00 47.53 94 ALA A CA 1
ATOM 627 C C . ALA A 1 94 ? -20.109 -6.897 9.919 1.00 47.53 94 ALA A C 1
ATOM 629 O O . ALA A 1 94 ? -18.907 -6.934 9.638 1.00 47.53 94 ALA A O 1
ATOM 630 N N . PRO A 1 95 ? -21.063 -7.027 8.974 1.00 44.16 95 PRO A N 1
ATOM 631 C CA . PRO A 1 95 ? -20.723 -7.047 7.561 1.00 44.16 95 PRO A CA 1
ATOM 632 C C . PRO A 1 95 ? -19.960 -5.763 7.246 1.00 44.16 95 PRO A C 1
ATOM 634 O O . PRO A 1 95 ? -20.389 -4.678 7.646 1.00 44.16 95 PRO A O 1
ATOM 637 N N . ALA A 1 96 ? -18.817 -5.893 6.565 1.00 52.84 96 ALA A N 1
ATOM 638 C CA . ALA A 1 96 ? -18.128 -4.743 6.003 1.00 52.84 96 ALA A CA 1
ATOM 639 C C . ALA A 1 96 ? -19.163 -4.012 5.149 1.00 52.84 96 ALA A C 1
ATOM 641 O O . ALA A 1 96 ? -19.632 -4.563 4.151 1.00 52.84 96 ALA A O 1
ATOM 642 N N . ALA A 1 97 ? -19.607 -2.841 5.611 1.00 47.78 97 ALA A N 1
ATOM 643 C CA . ALA A 1 97 ? -20.531 -2.013 4.862 1.00 47.78 97 ALA A CA 1
ATOM 644 C C . ALA A 1 97 ? -19.822 -1.725 3.545 1.00 47.78 97 ALA A C 1
ATOM 646 O O . ALA A 1 97 ? -18.834 -0.993 3.525 1.00 47.78 97 ALA A O 1
ATOM 647 N N 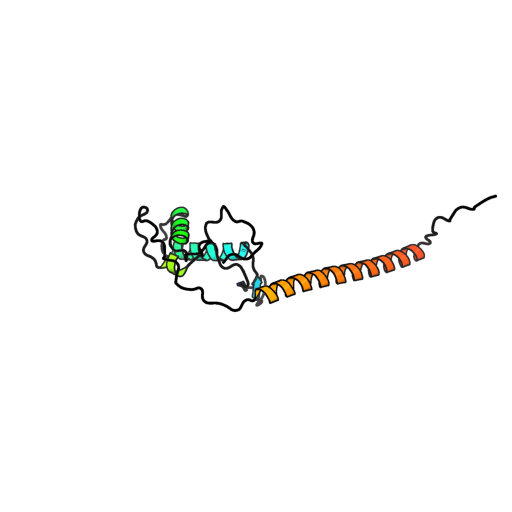. GLY A 1 98 ? -20.247 -2.419 2.487 1.00 47.06 98 GLY A N 1
ATOM 648 C CA . GLY A 1 98 ? -19.670 -2.288 1.165 1.00 47.06 98 GLY A CA 1
ATOM 649 C C . GLY A 1 98 ? -19.769 -0.823 0.807 1.00 47.06 98 GLY A C 1
ATOM 650 O O . GLY A 1 98 ? -20.870 -0.324 0.591 1.00 47.06 98 GLY A O 1
ATOM 651 N N . ALA A 1 99 ? -18.633 -0.132 0.853 1.00 51.44 99 ALA A N 1
ATOM 652 C CA . ALA A 1 99 ? -18.558 1.259 0.481 1.00 51.44 99 ALA A CA 1
ATOM 653 C C . ALA A 1 99 ? -19.010 1.321 -0.977 1.00 51.44 99 ALA A C 1
ATOM 655 O O . ALA A 1 99 ? -18.351 0.795 -1.880 1.00 51.44 99 ALA A O 1
ATOM 656 N N . GLU A 1 100 ? -20.215 1.851 -1.159 1.00 51.94 100 GLU A N 1
ATOM 657 C CA . GLU A 1 100 ? -20.852 2.035 -2.447 1.00 51.94 100 GLU A CA 1
ATOM 658 C C . GLU A 1 100 ? -19.841 2.747 -3.348 1.00 51.94 100 GLU A C 1
ATOM 660 O O . GLU A 1 100 ? -19.257 3.761 -2.959 1.00 51.94 100 GLU A O 1
ATOM 665 N N . ARG A 1 101 ? -19.536 2.133 -4.497 1.00 53.19 101 ARG A N 1
ATOM 666 C CA . ARG A 1 101 ? -18.510 2.607 -5.430 1.00 53.19 101 ARG A CA 1
ATOM 667 C C . ARG A 1 101 ? -18.746 4.096 -5.684 1.00 53.19 101 ARG A C 1
ATOM 669 O O . ARG A 1 101 ? -19.766 4.451 -6.269 1.00 53.19 101 ARG A O 1
ATOM 676 N N . ALA A 1 102 ? -17.819 4.939 -5.223 1.00 53.69 102 ALA A N 1
ATOM 677 C CA . ALA A 1 102 ? -17.931 6.384 -5.364 1.00 53.69 102 ALA A CA 1
ATOM 678 C C . ALA A 1 102 ? -18.184 6.749 -6.835 1.00 53.69 102 ALA A C 1
ATOM 680 O O . ALA A 1 102 ? -17.533 6.222 -7.744 1.00 53.69 102 ALA A O 1
ATOM 681 N N . ALA A 1 103 ? -19.190 7.600 -7.031 1.00 58.03 103 ALA A N 1
ATOM 682 C CA . ALA A 1 103 ? -19.695 8.036 -8.320 1.00 58.03 103 ALA A CA 1
ATOM 683 C C . ALA A 1 103 ? -18.595 8.692 -9.168 1.00 58.03 103 ALA A C 1
ATOM 685 O O . ALA A 1 103 ? -17.849 9.528 -8.674 1.00 58.03 103 ALA A O 1
ATOM 686 N N . GLU A 1 104 ? -18.558 8.278 -10.436 1.00 56.38 104 GLU A N 1
ATOM 687 C CA . GLU A 1 104 ? -17.713 8.727 -11.550 1.00 56.38 104 GLU A CA 1
ATOM 688 C C . GLU A 1 104 ? -16.189 8.862 -11.293 1.00 56.38 104 GLU A C 1
ATOM 690 O O . GLU A 1 104 ? -15.737 9.712 -10.525 1.00 56.38 104 GLU A O 1
ATOM 695 N N . PRO A 1 105 ? -15.339 8.071 -11.980 1.00 60.19 105 PRO A N 1
ATOM 696 C CA . PRO A 1 105 ? -13.891 8.205 -11.859 1.00 60.19 105 PRO A CA 1
ATOM 697 C C . PRO A 1 105 ? -13.415 9.604 -12.276 1.00 60.19 105 PRO A C 1
ATOM 699 O O . PRO A 1 105 ? -13.602 10.015 -13.420 1.00 60.19 105 PRO A O 1
ATOM 702 N N . VAL A 1 106 ? -12.714 10.311 -11.385 1.00 70.06 106 VAL A N 1
ATOM 703 C CA . VAL A 1 106 ? -11.965 11.517 -11.765 1.00 70.06 106 VAL A CA 1
ATOM 704 C C . VAL A 1 106 ? -10.830 11.111 -12.704 1.00 70.06 106 VAL A C 1
ATOM 706 O O . VAL A 1 106 ? -9.933 10.350 -12.334 1.00 70.06 106 VAL A O 1
ATOM 709 N N . ALA A 1 107 ? -10.862 11.627 -13.933 1.00 62.50 107 ALA A N 1
ATOM 710 C CA . ALA A 1 107 ? -9.827 11.382 -14.926 1.00 62.50 107 ALA A CA 1
ATOM 711 C C . ALA A 1 107 ? -8.542 12.145 -14.560 1.00 62.50 107 ALA A C 1
ATOM 713 O O . ALA A 1 107 ? -8.415 13.349 -14.784 1.00 62.50 107 ALA A O 1
ATOM 714 N N . VAL A 1 108 ? -7.569 11.431 -13.996 1.00 68.56 108 VAL A N 1
ATOM 715 C CA . VAL A 1 108 ? -6.192 11.919 -13.852 1.00 68.56 108 VAL A CA 1
ATOM 716 C C . VAL A 1 108 ? -5.489 11.808 -15.206 1.00 68.56 108 VAL A C 1
ATOM 718 O O . VAL A 1 108 ? -5.805 10.933 -16.014 1.00 68.56 108 VAL A O 1
ATOM 721 N N . ARG A 1 109 ? -4.532 12.702 -15.477 1.00 69.31 109 ARG A N 1
ATOM 722 C CA . ARG A 1 109 ? -3.761 12.675 -16.723 1.00 69.31 109 ARG A CA 1
ATOM 723 C C . ARG A 1 109 ? -3.063 11.325 -16.902 1.00 69.31 109 ARG A C 1
ATOM 725 O O . ARG A 1 109 ? -2.288 10.913 -16.046 1.00 69.31 109 ARG A O 1
ATOM 732 N N . ASP A 1 110 ? -3.305 10.688 -18.043 1.00 67.19 110 ASP A N 1
ATOM 733 C CA . ASP A 1 110 ? -2.670 9.424 -18.405 1.00 67.19 110 ASP A CA 1
ATOM 734 C C . ASP A 1 110 ? -1.166 9.629 -18.675 1.00 67.19 110 ASP A C 1
ATOM 736 O O . ASP A 1 110 ? -0.767 10.250 -19.665 1.00 67.19 110 ASP A O 1
ATOM 740 N N . THR A 1 111 ? -0.322 9.124 -17.773 1.00 67.12 111 THR A N 1
ATOM 741 C CA . THR A 1 111 ? 1.146 9.121 -17.900 1.00 67.12 111 THR A CA 1
ATOM 742 C C . THR A 1 111 ? 1.692 7.824 -18.496 1.00 67.12 111 THR A C 1
ATOM 744 O O . THR A 1 111 ? 2.896 7.727 -18.750 1.00 67.12 111 THR A O 1
ATOM 747 N N . SER A 1 112 ? 0.835 6.842 -18.793 1.00 64.88 112 SER A N 1
ATOM 748 C CA . SER A 1 112 ? 1.252 5.509 -19.247 1.00 64.88 112 SER A CA 1
ATOM 749 C C . SER A 1 112 ? 1.996 5.538 -20.586 1.00 64.88 112 SER A C 1
ATOM 751 O O . SER A 1 112 ? 2.827 4.670 -20.865 1.00 64.88 112 SER A O 1
ATOM 753 N N . ALA A 1 113 ? 1.723 6.535 -21.432 1.00 65.31 113 ALA A N 1
ATOM 754 C CA . ALA A 1 113 ? 2.447 6.747 -22.682 1.00 65.31 113 ALA A CA 1
ATOM 755 C C . ALA A 1 113 ? 3.919 7.124 -22.429 1.00 65.31 113 ALA A C 1
ATOM 757 O O . ALA A 1 113 ? 4.819 6.582 -23.073 1.00 65.31 113 ALA A O 1
ATOM 758 N N . THR A 1 114 ? 4.171 7.997 -21.451 1.00 66.31 114 THR A N 1
ATOM 759 C CA . THR A 1 114 ? 5.516 8.446 -21.061 1.00 66.31 114 THR A CA 1
ATOM 760 C C . THR A 1 114 ? 6.319 7.320 -20.408 1.00 66.31 114 THR A C 1
ATOM 762 O O . THR A 1 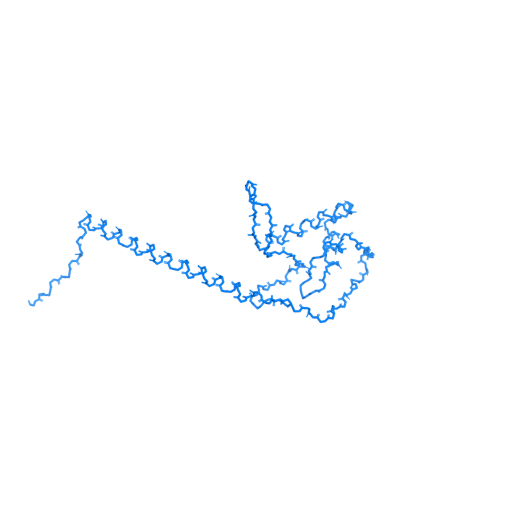114 ? 7.509 7.151 -20.686 1.00 66.31 114 THR A O 1
ATOM 765 N N . GLU A 1 115 ? 5.667 6.496 -19.589 1.00 65.19 115 GLU A N 1
ATOM 766 C CA . GLU A 1 115 ? 6.289 5.327 -18.956 1.00 65.19 115 GLU A CA 1
ATOM 767 C C . GLU A 1 115 ? 6.695 4.273 -19.997 1.00 65.19 115 GLU A C 1
ATOM 769 O O . GLU A 1 115 ? 7.836 3.801 -20.002 1.00 65.19 115 GLU A O 1
ATOM 774 N N . ARG A 1 116 ? 5.810 3.977 -20.962 1.00 69.94 116 ARG A N 1
ATOM 775 C CA . ARG A 1 116 ? 6.109 3.075 -22.090 1.00 69.94 116 ARG A CA 1
ATOM 776 C C . ARG A 1 116 ? 7.236 3.603 -22.979 1.00 69.94 116 ARG A C 1
ATOM 778 O O . ARG A 1 116 ? 8.056 2.817 -23.456 1.00 69.94 116 ARG A O 1
ATOM 785 N N . ALA A 1 117 ? 7.293 4.916 -23.201 1.00 66.06 117 ALA A N 1
ATOM 786 C CA . ALA A 1 117 ? 8.370 5.546 -23.959 1.00 66.06 117 ALA A CA 1
ATOM 787 C C . ALA A 1 117 ? 9.721 5.402 -23.243 1.00 66.06 117 ALA A C 1
ATOM 789 O O . ALA A 1 117 ? 10.702 4.994 -23.866 1.00 66.06 117 ALA A O 1
ATOM 790 N N . THR A 1 118 ? 9.752 5.644 -21.930 1.00 72.94 118 THR A N 1
ATOM 791 C CA . THR A 1 118 ? 10.958 5.484 -21.105 1.00 72.94 118 THR A CA 1
ATOM 792 C C . THR A 1 118 ? 11.467 4.043 -21.132 1.00 72.94 118 THR A C 1
ATOM 794 O O . THR A 1 118 ? 12.655 3.829 -21.355 1.00 72.94 118 THR A O 1
ATOM 797 N N . GLY A 1 119 ? 10.575 3.052 -20.995 1.00 70.75 119 GLY A N 1
ATOM 798 C CA . GLY A 1 119 ? 10.939 1.629 -21.052 1.00 70.75 119 GLY A CA 1
ATOM 799 C C . GLY A 1 119 ? 11.501 1.179 -22.408 1.00 70.75 119 GLY A C 1
ATOM 800 O O . GLY A 1 119 ? 12.449 0.397 -22.474 1.00 70.75 119 GLY A O 1
ATOM 801 N N . ARG A 1 120 ? 10.958 1.698 -23.517 1.00 74.19 120 ARG A N 1
ATOM 802 C CA . ARG A 1 120 ? 11.510 1.438 -24.857 1.00 74.19 120 ARG A CA 1
ATOM 803 C C . ARG A 1 120 ? 12.866 2.109 -25.049 1.00 74.19 120 ARG A C 1
ATOM 805 O O . ARG A 1 120 ? 13.771 1.492 -25.604 1.00 74.19 120 ARG A O 1
ATOM 812 N N . ALA A 1 121 ? 13.018 3.343 -24.574 1.00 72.19 121 ALA A N 1
ATOM 813 C CA . ALA A 1 121 ? 14.278 4.070 -24.659 1.00 72.19 121 ALA A CA 1
ATOM 814 C C . ALA A 1 121 ? 15.407 3.337 -23.917 1.00 72.19 121 ALA A C 1
ATOM 816 O O . ALA A 1 121 ? 16.486 3.167 -24.482 1.00 72.19 121 ALA A O 1
ATOM 817 N N . THR A 1 122 ? 15.161 2.823 -22.707 1.00 81.12 122 THR A N 1
ATOM 818 C CA . THR A 1 122 ? 16.155 2.018 -21.976 1.00 81.12 122 THR A CA 1
ATOM 819 C C . THR A 1 122 ? 16.533 0.739 -22.715 1.00 81.12 122 THR A C 1
ATOM 821 O O . THR A 1 122 ? 17.719 0.416 -22.769 1.00 81.12 122 THR A O 1
ATOM 824 N N . LEU A 1 123 ? 15.581 0.042 -23.347 1.00 83.69 123 LEU A N 1
ATOM 825 C CA . LEU A 1 123 ? 15.887 -1.135 -24.168 1.00 83.69 123 LEU A CA 1
ATOM 826 C C . LEU A 1 123 ? 16.817 -0.786 -25.339 1.00 83.69 123 LEU A C 1
ATOM 828 O O . LEU A 1 123 ? 17.814 -1.474 -25.549 1.00 83.69 123 LEU A O 1
ATOM 832 N N . PHE A 1 124 ? 16.528 0.291 -26.077 1.00 88.12 124 PHE A N 1
ATOM 833 C CA . PHE A 1 124 ? 17.376 0.725 -27.192 1.00 88.12 124 PHE A CA 1
ATOM 834 C C . PHE A 1 124 ? 18.774 1.145 -26.732 1.00 88.12 124 PHE A C 1
ATOM 836 O O . PHE A 1 124 ? 19.754 0.809 -27.393 1.00 88.12 124 PHE A O 1
ATOM 843 N N . VAL A 1 125 ? 18.886 1.823 -25.586 1.00 92.25 125 VAL A N 1
ATOM 844 C CA . VAL A 1 125 ? 20.184 2.188 -24.997 1.00 92.25 125 VAL A CA 1
ATOM 845 C C . VAL A 1 125 ? 20.983 0.941 -24.610 1.00 92.25 125 VAL A C 1
ATOM 847 O O . VAL A 1 125 ? 22.180 0.868 -24.894 1.00 92.25 125 VAL A O 1
ATOM 850 N N . LEU A 1 126 ? 20.343 -0.071 -24.018 1.00 91.81 126 LEU A N 1
ATOM 851 C CA . LEU A 1 126 ? 20.997 -1.339 -23.677 1.00 91.81 126 LEU A CA 1
ATOM 852 C C . LEU A 1 126 ? 21.444 -2.107 -24.928 1.00 91.81 126 LEU A C 1
ATOM 854 O O . LEU A 1 126 ? 22.583 -2.562 -24.988 1.00 91.81 126 LEU A O 1
ATOM 858 N N . LEU A 1 127 ? 20.593 -2.201 -25.953 1.00 93.12 127 LEU A N 1
ATOM 859 C CA . LEU A 1 127 ? 20.944 -2.864 -27.214 1.00 93.12 127 LEU A CA 1
ATOM 860 C C . LEU A 1 127 ? 22.082 -2.138 -27.941 1.00 93.12 127 LEU A C 1
ATOM 862 O O . LEU A 1 127 ? 23.037 -2.770 -28.392 1.00 93.12 127 LEU A O 1
ATOM 866 N N . GLY A 1 128 ? 21.999 -0.809 -28.028 1.00 92.88 128 GLY A N 1
ATOM 867 C CA . GLY A 1 128 ? 23.014 0.018 -28.673 1.00 92.88 128 GLY A CA 1
ATOM 868 C C . GLY A 1 128 ? 24.362 -0.075 -27.963 1.00 92.88 128 GLY A C 1
ATOM 869 O O . GLY A 1 128 ? 25.383 -0.315 -28.606 1.00 92.88 128 GLY A O 1
ATOM 870 N N . SER A 1 129 ? 24.373 0.034 -26.631 1.00 88.69 129 SER A N 1
ATOM 871 C CA . SER A 1 129 ? 25.603 -0.106 -25.842 1.00 88.69 129 SER A CA 1
ATOM 872 C C . SER A 1 129 ? 26.211 -1.506 -25.960 1.00 88.69 129 SER A C 1
ATOM 874 O O . SER A 1 129 ? 27.415 -1.615 -26.193 1.00 88.69 129 SER A O 1
ATOM 876 N N . ALA A 1 130 ? 25.402 -2.570 -25.903 1.00 92.12 130 ALA A N 1
ATOM 877 C CA . ALA A 1 130 ? 25.869 -3.940 -26.113 1.00 92.12 130 ALA A CA 1
ATOM 878 C C . ALA A 1 130 ? 26.465 -4.150 -27.517 1.00 92.12 130 ALA A C 1
ATOM 880 O O . ALA A 1 130 ? 27.501 -4.805 -27.657 1.00 92.12 130 ALA A O 1
ATOM 881 N N . GLY A 1 131 ? 25.863 -3.558 -28.554 1.00 94.12 131 GLY A N 1
ATOM 882 C CA . GLY A 1 131 ? 26.388 -3.594 -29.921 1.00 94.12 131 GLY A CA 1
ATOM 883 C C . GLY A 1 131 ? 27.748 -2.904 -30.048 1.00 94.12 131 GLY A C 1
ATOM 884 O O . GLY A 1 131 ? 28.691 -3.487 -30.584 1.00 94.12 131 GLY A O 1
ATOM 885 N N . VAL A 1 132 ? 27.885 -1.698 -29.487 1.00 92.75 132 VAL A N 1
ATOM 886 C CA . VAL A 1 132 ? 29.160 -0.958 -29.473 1.00 92.75 132 VAL A CA 1
ATOM 887 C C . VAL A 1 132 ? 30.238 -1.737 -28.714 1.00 92.75 132 VAL A C 1
ATOM 889 O O . VAL A 1 132 ? 31.341 -1.911 -29.229 1.00 92.75 132 VAL A O 1
ATOM 892 N N . LEU A 1 133 ? 29.920 -2.269 -27.530 1.00 92.88 133 LEU A N 1
ATOM 893 C CA . LEU A 1 133 ? 30.829 -3.115 -26.747 1.00 92.88 133 LEU A CA 1
ATOM 894 C C . LEU A 1 133 ? 31.271 -4.358 -27.525 1.00 92.88 133 LEU A C 1
ATOM 896 O O . LEU A 1 133 ? 32.454 -4.694 -27.515 1.00 92.88 133 LEU A O 1
ATOM 900 N N . SER A 1 134 ? 30.350 -5.003 -28.241 1.00 90.75 134 SER A N 1
ATOM 901 C CA . SER A 1 134 ? 30.648 -6.181 -29.061 1.00 90.75 134 SER A CA 1
ATOM 902 C C . SER A 1 134 ? 31.604 -5.852 -30.210 1.00 90.75 134 SER A C 1
ATOM 904 O O . SER A 1 134 ? 32.553 -6.597 -30.448 1.00 90.75 134 SER A O 1
ATOM 906 N N . LEU A 1 135 ? 31.412 -4.715 -30.889 1.00 91.25 135 LEU A N 1
ATOM 907 C CA . LEU A 1 135 ? 32.303 -4.253 -31.960 1.00 91.25 135 LEU A CA 1
ATOM 908 C C . LEU A 1 135 ? 33.697 -3.894 -31.438 1.00 91.25 135 LEU A C 1
ATOM 910 O O . LEU A 1 135 ? 34.700 -4.295 -32.031 1.00 91.25 135 LEU A O 1
ATOM 914 N N . LEU A 1 136 ? 33.771 -3.182 -30.310 1.00 92.12 136 LEU A N 1
ATOM 915 C CA . LEU A 1 136 ? 35.040 -2.857 -29.658 1.00 92.12 136 LEU A CA 1
ATOM 916 C C . LEU A 1 136 ? 35.780 -4.126 -29.225 1.00 92.12 136 LEU A C 1
ATOM 918 O O . LEU A 1 136 ? 36.985 -4.247 -29.451 1.00 92.12 136 LEU A O 1
ATOM 922 N N . TRP A 1 137 ? 35.060 -5.096 -28.659 1.00 91.06 137 TRP A N 1
ATOM 923 C CA . TRP A 1 137 ? 35.633 -6.372 -28.245 1.00 91.06 137 TRP A CA 1
ATOM 924 C C . TRP A 1 137 ? 36.110 -7.202 -29.439 1.00 91.06 137 TRP A C 1
ATOM 926 O O . TRP A 1 137 ? 37.221 -7.725 -29.403 1.00 91.06 137 TRP A O 1
ATOM 936 N N . ALA A 1 138 ? 35.337 -7.263 -30.527 1.00 87.19 138 ALA A N 1
ATOM 937 C CA . ALA A 1 138 ? 35.742 -7.932 -31.760 1.00 87.19 138 ALA A CA 1
ATOM 938 C C . ALA A 1 138 ? 36.991 -7.280 -32.374 1.00 87.19 138 ALA A C 1
ATOM 940 O O . ALA A 1 138 ? 37.946 -7.977 -32.717 1.00 87.19 138 ALA A O 1
ATOM 941 N N . GLY A 1 139 ? 37.035 -5.946 -32.448 1.00 86.19 139 GLY A N 1
ATOM 942 C CA . GLY A 1 139 ? 38.206 -5.201 -32.912 1.00 86.19 139 GLY A CA 1
ATOM 943 C C . GLY A 1 139 ? 39.444 -5.463 -32.048 1.00 86.19 139 GLY A C 1
ATOM 944 O O . GLY A 1 139 ? 40.521 -5.746 -32.574 1.00 86.19 139 GLY A O 1
ATOM 945 N N . PHE A 1 140 ? 39.290 -5.452 -30.723 1.00 86.94 140 PHE A N 1
ATOM 946 C CA . PHE A 1 140 ? 40.360 -5.771 -29.778 1.00 86.94 140 PHE A CA 1
ATOM 947 C C . PHE A 1 140 ? 40.831 -7.231 -29.878 1.00 86.94 140 PHE A C 1
ATOM 949 O O . PHE A 1 140 ? 42.030 -7.510 -29.878 1.00 86.94 140 PHE A O 1
ATOM 956 N N . ALA A 1 141 ? 39.907 -8.183 -29.998 1.00 81.56 141 ALA A N 1
ATOM 957 C CA . ALA A 1 141 ? 40.231 -9.595 -30.158 1.00 81.56 141 ALA A CA 1
ATOM 958 C C . ALA A 1 141 ? 40.967 -9.851 -31.481 1.00 81.56 141 ALA A C 1
ATOM 960 O O . ALA A 1 141 ? 41.953 -10.585 -31.493 1.00 81.56 141 ALA A O 1
ATOM 961 N N . LEU A 1 142 ? 40.551 -9.199 -32.572 1.00 77.44 142 LEU A N 1
ATOM 962 C CA . LEU A 1 142 ? 41.184 -9.306 -33.888 1.00 77.44 142 LEU A CA 1
ATOM 963 C C . LEU A 1 142 ? 42.585 -8.688 -33.922 1.00 77.44 142 LEU A C 1
ATOM 965 O O . LEU A 1 142 ? 43.501 -9.297 -34.476 1.00 77.44 142 LEU A O 1
ATOM 969 N N . THR A 1 143 ? 42.787 -7.507 -33.330 1.00 75.31 143 THR A N 1
ATOM 970 C CA . THR A 1 143 ? 44.129 -6.905 -33.232 1.00 75.31 143 THR A CA 1
ATOM 971 C C . THR A 1 143 ? 45.050 -7.771 -32.381 1.00 75.31 143 THR A C 1
ATOM 973 O O . THR A 1 143 ? 46.192 -8.019 -32.767 1.00 75.31 143 THR A O 1
ATOM 976 N N . ARG A 1 144 ? 44.541 -8.333 -31.280 1.00 72.50 144 ARG A N 1
ATOM 977 C CA . ARG A 1 144 ? 45.309 -9.231 -30.413 1.00 72.50 144 ARG A CA 1
ATOM 978 C C . ARG A 1 144 ? 45.584 -10.598 -31.047 1.00 72.50 144 ARG A C 1
ATOM 980 O O . ARG A 1 144 ? 46.652 -11.158 -30.822 1.00 72.50 144 ARG A O 1
ATOM 987 N N . ALA A 1 145 ? 44.661 -11.143 -31.836 1.00 66.44 145 ALA A N 1
ATOM 988 C CA . ALA A 1 145 ? 44.859 -12.383 -32.588 1.00 66.44 145 ALA A CA 1
ATOM 989 C C . ALA A 1 145 ? 45.897 -12.199 -33.705 1.00 66.44 145 ALA A C 1
ATOM 991 O O . ALA A 1 145 ? 46.789 -13.034 -33.858 1.00 66.44 145 ALA A O 1
ATOM 992 N N . ARG A 1 146 ? 45.859 -11.064 -34.418 1.00 64.25 146 ARG A N 1
ATOM 993 C CA . ARG A 1 146 ? 46.897 -10.701 -35.396 1.00 64.25 146 ARG A CA 1
ATOM 994 C C . ARG A 1 146 ? 48.261 -10.487 -34.743 1.00 64.25 146 ARG A C 1
ATOM 996 O O . ARG A 1 146 ? 49.248 -11.009 -35.247 1.00 64.25 146 ARG A O 1
ATOM 1003 N N . ALA A 1 147 ? 48.319 -9.805 -33.597 1.00 65.88 147 ALA A N 1
ATOM 1004 C CA . ALA A 1 147 ? 49.559 -9.626 -32.835 1.00 65.88 147 ALA A CA 1
ATOM 1005 C C . ALA A 1 147 ? 50.152 -10.954 -32.322 1.00 65.88 147 ALA A C 1
ATOM 1007 O O . ALA A 1 147 ? 51.351 -11.043 -32.088 1.00 65.88 147 ALA A O 1
ATOM 1008 N N . ARG A 1 148 ? 49.328 -12.001 -32.177 1.00 64.50 148 ARG A N 1
ATOM 1009 C CA . ARG A 1 148 ? 49.758 -13.363 -31.818 1.00 64.50 148 ARG A CA 1
ATOM 1010 C C . ARG A 1 148 ? 50.022 -14.274 -33.026 1.00 64.50 148 ARG A C 1
ATOM 1012 O O . ARG A 1 148 ? 50.153 -15.479 -32.847 1.00 64.50 148 ARG A O 1
ATOM 1019 N N . GLY A 1 149 ? 50.103 -13.726 -34.242 1.00 62.25 149 GLY A N 1
ATOM 1020 C CA . GLY A 1 149 ? 50.510 -14.475 -35.435 1.00 62.25 149 GLY A CA 1
ATOM 1021 C C . GLY A 1 149 ? 49.473 -15.475 -35.954 1.00 62.25 149 GLY A C 1
ATOM 1022 O O . GLY A 1 149 ? 49.843 -16.448 -36.608 1.00 62.25 149 GLY A O 1
ATOM 1023 N N . TRP A 1 150 ? 48.184 -15.262 -35.672 1.00 52.97 150 TRP A N 1
ATOM 1024 C CA . TRP A 1 150 ? 47.130 -16.170 -36.122 1.00 52.97 150 TRP A CA 1
ATOM 1025 C C . TRP A 1 150 ? 47.039 -16.179 -37.658 1.00 52.97 150 TRP A C 1
ATOM 1027 O O . TRP A 1 150 ? 46.642 -15.187 -38.274 1.00 52.97 150 TRP A O 1
ATOM 1037 N N . ARG A 1 151 ? 47.442 -17.294 -38.281 1.00 63.03 151 ARG A N 1
ATOM 1038 C CA . ARG A 1 151 ? 47.259 -17.562 -39.713 1.00 63.03 151 ARG A CA 1
ATOM 1039 C C . ARG A 1 151 ? 45.935 -18.316 -39.897 1.00 63.03 151 ARG A C 1
ATOM 1041 O O . ARG A 1 151 ? 45.781 -19.364 -39.272 1.00 63.03 151 ARG A O 1
ATOM 1048 N N . PRO A 1 152 ? 44.984 -17.818 -40.709 1.00 61.53 152 PRO A N 1
ATOM 1049 C CA . PRO A 1 152 ? 43.777 -18.577 -41.022 1.00 61.53 152 PRO A CA 1
ATOM 1050 C C . PRO A 1 152 ? 44.171 -19.895 -41.702 1.00 61.53 152 PRO A C 1
ATOM 1052 O O . PRO A 1 152 ? 45.071 -19.904 -42.544 1.00 61.53 152 PRO A O 1
ATOM 1055 N N . ALA A 1 153 ? 43.528 -21.002 -41.317 1.00 59.41 153 ALA A N 1
ATOM 1056 C CA . ALA A 1 153 ? 43.711 -22.289 -41.982 1.00 59.41 153 ALA A CA 1
ATOM 1057 C C . ALA A 1 153 ? 43.376 -22.113 -43.473 1.00 59.41 153 ALA A C 1
ATOM 1059 O O . ALA A 1 153 ? 42.272 -21.690 -43.815 1.00 59.41 153 ALA A O 1
ATOM 1060 N N . GLY A 1 154 ? 44.375 -22.326 -44.332 1.00 56.59 154 GLY A N 1
ATOM 1061 C CA . GLY A 1 154 ? 44.293 -22.039 -45.760 1.00 56.59 154 GLY A CA 1
ATOM 1062 C C . GLY A 1 154 ? 43.193 -22.843 -46.447 1.00 56.59 154 GLY A C 1
ATOM 1063 O O . GLY A 1 154 ? 42.972 -24.008 -46.120 1.00 56.59 154 GLY A O 1
ATOM 1064 N N . ALA A 1 155 ? 42.528 -22.222 -47.423 1.00 55.53 155 ALA A N 1
ATOM 1065 C CA . ALA A 1 155 ? 41.781 -22.959 -48.431 1.00 55.53 155 ALA A CA 1
ATOM 1066 C C . ALA A 1 155 ? 42.763 -23.927 -49.113 1.00 55.53 155 ALA A C 1
ATOM 1068 O O . ALA A 1 155 ? 43.771 -23.491 -49.671 1.00 55.53 155 ALA A O 1
ATOM 1069 N N . GLY A 1 156 ? 42.516 -25.229 -48.963 1.00 50.88 156 GLY A N 1
ATOM 1070 C CA . GLY A 1 156 ? 43.345 -26.279 -49.548 1.00 50.88 156 GLY A CA 1
ATOM 1071 C C . GLY A 1 156 ? 43.395 -26.170 -51.078 1.00 50.88 156 GLY A C 1
ATOM 1072 O O . GLY A 1 156 ? 42.451 -25.652 -51.680 1.00 50.88 156 GLY A O 1
ATOM 1073 N N . PRO A 1 157 ? 44.491 -26.620 -51.710 1.00 54.06 157 PRO A N 1
ATOM 1074 C CA . PRO A 1 157 ? 44.671 -26.503 -53.148 1.00 54.06 157 PRO A CA 1
ATOM 1075 C C . PRO A 1 157 ? 43.645 -27.369 -53.889 1.00 54.06 157 PRO A C 1
ATOM 1077 O O . PRO A 1 157 ? 43.459 -28.544 -53.580 1.00 54.06 157 PRO A O 1
ATOM 1080 N N . THR A 1 158 ? 42.983 -26.780 -54.882 1.00 55.59 158 THR A N 1
ATOM 1081 C CA . THR A 1 158 ? 42.309 -27.515 -55.955 1.00 55.59 158 THR A CA 1
ATOM 1082 C C . THR A 1 158 ? 43.391 -28.069 -56.882 1.00 55.59 158 THR A C 1
ATOM 1084 O O . THR A 1 158 ? 43.909 -27.330 -57.719 1.00 55.59 158 THR A O 1
ATOM 1087 N N . GLU A 1 159 ? 43.777 -29.329 -56.698 1.00 46.59 159 GLU A N 1
ATOM 1088 C CA . GLU A 1 159 ? 44.586 -30.067 -57.675 1.00 46.59 159 GLU A CA 1
ATOM 1089 C C . GLU A 1 159 ? 43.666 -30.699 -58.732 1.00 46.59 159 GLU A C 1
ATOM 1091 O O . GLU A 1 159 ? 42.606 -31.240 -58.402 1.00 46.59 159 GLU A O 1
ATOM 1096 N N . GLY A 1 160 ? 44.064 -30.552 -59.999 1.00 45.44 160 GLY A N 1
ATOM 1097 C CA . GLY A 1 160 ? 43.523 -31.255 -61.164 1.00 45.44 160 GLY A CA 1
ATOM 1098 C C . GLY A 1 160 ? 44.480 -32.327 -61.661 1.00 45.44 160 GLY A C 1
ATOM 1099 O O . GLY A 1 160 ? 45.611 -32.399 -61.129 1.00 45.44 160 GLY A O 1
#

Nearest PDB structures (foldseek):
  3vv3-assembly1_A  TM=9.315E-01  e=3.312E-03  Pseudoalteromonas sp. SM9913
  7am8-assembly1_A  TM=8.925E-01  e=1.348E-02  Bacillus amyloliquefaciens
  4hvl-assembly1_A  TM=8.454E-01  e=2.151E-02  Mycolicibacterium thermoresistibile ATCC 19527
  1gns-assembly1_A  TM=9.183E-01  e=6.700E-02  Bacillus amyloliquefaciens

pLDDT: mean 78.03, std 15.5, range [44.16, 97.06]

Solvent-accessible surface area (backbone atoms only — not comparable to full-atom values): 9927 Å² total; per-residue (Å²): 132,86,64,92,87,61,78,87,62,94,87,60,77,66,40,50,78,25,64,83,42,77,46,80,28,100,59,86,90,46,70,32,78,43,58,44,68,69,45,12,49,51,49,50,51,51,40,52,50,55,35,38,72,77,37,74,86,56,50,71,69,55,49,53,48,39,42,55,67,37,26,45,80,54,102,61,31,30,63,30,59,64,44,36,60,68,56,83,78,70,64,99,81,57,74,70,74,74,65,70,76,76,79,74,85,82,84,68,85,84,55,65,66,60,54,53,48,52,56,51,51,53,50,51,51,51,52,51,50,52,51,52,50,50,52,54,48,50,54,51,50,51,54,51,40,54,76,69,67,66,71,76,85,70,84,75,84,88,81,131

Mean predicted aligned error: 15.02 Å

Radius of gyration: 28.36 Å; Cα contacts (8 Å, |Δi|>4): 112; chains: 1; bounding box: 71×44×84 Å

Sequence (160 aa):
ARPDGALPTPDIDLAAPGAGVVSGGPRGKGHYLGGGVAVATAYAAGAAAAVRATHPDDGAAAITRRLTATAYPADLPQLDAYAAVTTVLGGPAAPAAGAERAAEPVAVRDTSATERATGRATLFVLLGSAGVLSLLWAGFALTRARARGWRPAGAGPTEG

Foldseek 3Di:
DDDPPPDDDVPALEWEDFAQDWDQDPDDRDIDGGGDPVRRVVRLVVLLVLQCVQVVPDDPVRSSCLQNLQFDDDPRGYGDSPSSNPPDDDPPPDPSPRPDPPPDDDDDDDCVVVVVVVVVVVVVVVVVVVVVVVVVVVVVVVVVCVVVVDDPDDDDDDDD